Protein AF-A0A4Y8IAN2-F1 (afdb_monomer)

Secondary structure (DSSP, 8-state):
-----------------TT--S-----------SS---HHHHHHHTT-S-HHHHHHHHHHHHHTT-GGGHHHHHHHHHH-S-HHHHHHHHHHHHHH--GGGHHHHHHHHHH-SSHHHHHHHHHHHHHHHHHHHHHHHHHHHT--

pLDDT: mean 72.29, std 21.7, range [31.58, 93.5]

Mean predicted aligned error: 14.06 Å

Foldseek 3Di:
DDDDDDDDDDDPPPPDPPPPDDDPDPDDDDQPPPDPPPLVVLLVQCVDPDLVSVLSSLQVLLVVLPPVCLVSLLCQLVDPPDLSSVLSSLNSNLSNLDPVCLVSLVCCLVDPPDPVSNVSSVVSNVSSVVVVVVVVVVVVVVPD

Nearest PDB structures (foldseek):
  5d0b-assembly2_B  TM=9.414E-01  e=8.693E-03  Bacillus subtilis subsp. subtilis str. 168
  5d08-assembly2_B  TM=9.334E-01  e=4.517E-02  Bacillus subtilis subsp. subtilis str. 168
  5t8y-assembly2_B  TM=9.358E-01  e=6.819E-02  Bacillus subtilis subsp. subtilis str. 168

Sequence (144 aa):
MPMEAKNEKRNVNNTDFSRFNGRIDSGSGQPCDGRKNNTKNLIKALMSDNIGWRVSAAQILGDNQEERAVKPLIRMLNNDISYAARISAAVALAKIGDKKALRALKKVSKHDRNQTVRTVALGAYSVLEESGAQLSLLRKNSLK

Structure (mmCIF, N/CA/C/O backbone):
data_AF-A0A4Y8IAN2-F1
#
_entry.id   AF-A0A4Y8IAN2-F1
#
loop_
_atom_site.group_PDB
_atom_site.id
_atom_site.type_symbol
_atom_site.label_atom_id
_atom_site.label_alt_id
_atom_site.label_comp_id
_atom_site.label_asym_id
_atom_site.label_entity_id
_atom_site.label_seq_id
_atom_site.pdbx_PDB_ins_code
_atom_site.Cartn_x
_atom_site.Cartn_y
_atom_site.Cartn_z
_atom_site.occupancy
_atom_site.B_iso_or_equiv
_atom_site.auth_seq_id
_atom_site.auth_comp_id
_atom_site.auth_asym_id
_atom_site.auth_atom_id
_atom_site.pdbx_PDB_model_num
ATOM 1 N N . MET A 1 1 ? 3.467 -53.360 -33.179 1.00 32.66 1 MET A N 1
ATOM 2 C CA . MET A 1 1 ? 3.763 -52.611 -31.935 1.00 32.66 1 MET A CA 1
ATOM 3 C C . MET A 1 1 ? 4.260 -51.222 -32.328 1.00 32.66 1 MET A C 1
ATOM 5 O O . MET A 1 1 ? 5.062 -51.206 -33.254 1.00 32.66 1 MET A O 1
ATOM 9 N N . PRO A 1 2 ? 3.918 -50.101 -31.657 1.00 43.16 2 PRO A N 1
ATOM 10 C CA . PRO A 1 2 ? 2.799 -49.816 -30.742 1.00 43.16 2 PRO A CA 1
ATOM 11 C C . PRO A 1 2 ? 2.056 -48.459 -31.007 1.00 43.16 2 PRO A C 1
ATOM 13 O O . PRO A 1 2 ? 2.574 -47.590 -31.694 1.00 43.16 2 PRO A O 1
ATOM 16 N N . MET A 1 3 ? 0.846 -48.336 -30.427 1.00 32.88 3 MET A N 1
ATOM 17 C CA . MET A 1 3 ? 0.289 -47.231 -29.591 1.00 32.88 3 MET A CA 1
ATOM 18 C C . MET A 1 3 ? 0.304 -45.770 -30.099 1.00 32.88 3 MET A C 1
ATOM 20 O O . MET A 1 3 ? 1.353 -45.184 -30.317 1.00 32.88 3 MET A O 1
ATOM 24 N N . GLU A 1 4 ? -0.856 -45.150 -30.345 1.00 38.16 4 GLU A N 1
ATOM 25 C CA . GLU A 1 4 ? -1.729 -44.424 -29.383 1.00 38.16 4 GLU A CA 1
ATOM 26 C C . GLU A 1 4 ? -1.274 -43.002 -28.975 1.00 38.16 4 GLU A C 1
ATOM 28 O O . GLU A 1 4 ? -0.367 -42.820 -28.173 1.00 38.16 4 GLU A O 1
ATOM 33 N N . ALA A 1 5 ? -2.071 -42.033 -29.452 1.00 47.06 5 ALA A N 1
ATOM 34 C CA . ALA A 1 5 ? -2.822 -41.025 -28.687 1.00 47.06 5 ALA A CA 1
ATOM 35 C C . ALA A 1 5 ? -2.126 -39.879 -27.913 1.00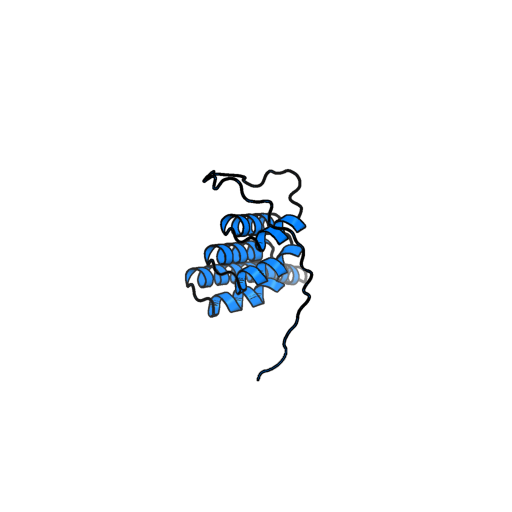 47.06 5 ALA A C 1
ATOM 37 O O . ALA A 1 5 ? -1.048 -40.010 -27.342 1.00 47.06 5 ALA A O 1
ATOM 38 N N . LYS A 1 6 ? -2.947 -38.816 -27.752 1.00 41.03 6 LYS A N 1
ATOM 39 C CA . LYS A 1 6 ? -2.863 -37.640 -26.848 1.00 41.03 6 LYS A CA 1
ATOM 40 C C . LYS A 1 6 ? -2.129 -36.442 -27.480 1.00 41.03 6 LYS A C 1
ATOM 42 O O . LYS A 1 6 ? -1.090 -36.605 -28.089 1.00 41.03 6 LYS A O 1
ATOM 47 N N . ASN A 1 7 ? -2.551 -35.186 -27.376 1.00 35.22 7 ASN A N 1
ATOM 48 C CA . ASN A 1 7 ? -3.638 -34.523 -26.666 1.00 35.22 7 ASN A CA 1
ATOM 49 C C . ASN A 1 7 ? -3.637 -33.054 -27.161 1.00 35.22 7 ASN A C 1
ATOM 51 O O . ASN A 1 7 ? -2.565 -32.499 -27.372 1.00 35.22 7 ASN A O 1
ATOM 55 N N . GLU A 1 8 ? -4.815 -32.434 -27.304 1.00 36.88 8 GLU A N 1
ATOM 56 C CA . GLU A 1 8 ? -5.201 -31.241 -26.512 1.00 36.88 8 GLU A CA 1
ATOM 57 C C . GLU A 1 8 ? -4.117 -30.145 -26.296 1.00 36.88 8 GLU A C 1
ATOM 59 O O . GLU A 1 8 ? -3.109 -30.371 -25.645 1.00 36.88 8 GLU A O 1
ATOM 64 N N . LYS A 1 9 ? -4.276 -28.871 -26.666 1.00 42.47 9 LYS A N 1
ATOM 65 C CA . LYS A 1 9 ? -5.449 -27.997 -26.575 1.00 42.47 9 LYS A CA 1
ATOM 66 C C . LYS A 1 9 ? -5.257 -26.811 -27.514 1.00 42.47 9 LYS A C 1
ATOM 68 O O . LYS A 1 9 ? -4.200 -26.186 -27.542 1.00 42.47 9 LYS A O 1
ATOM 73 N N . ARG A 1 10 ? -6.347 -26.421 -28.176 1.00 46.53 10 ARG A N 1
ATOM 74 C CA . ARG A 1 10 ? -6.565 -25.028 -28.570 1.00 46.53 10 ARG A CA 1
ATOM 75 C C . ARG A 1 10 ? -6.468 -24.166 -27.309 1.00 46.53 10 ARG A C 1
ATOM 77 O O . ARG A 1 10 ? -7.261 -24.354 -26.391 1.00 46.53 10 ARG A O 1
ATOM 84 N N . ASN A 1 11 ? -5.568 -23.193 -27.287 1.00 37.31 11 ASN A N 1
ATOM 85 C CA . ASN A 1 11 ? -5.846 -21.963 -26.561 1.00 37.31 11 ASN A CA 1
ATOM 86 C C . ASN A 1 11 ? -5.409 -20.773 -27.405 1.00 37.31 11 ASN A C 1
ATOM 88 O O . ASN A 1 11 ? -4.229 -20.488 -27.590 1.00 37.31 11 ASN A O 1
ATOM 92 N N . VAL A 1 12 ? -6.426 -20.130 -27.956 1.00 50.94 12 VAL A N 1
ATOM 93 C CA . VAL A 1 12 ? -6.356 -18.951 -28.794 1.00 50.94 12 VAL A CA 1
ATOM 94 C C . VAL A 1 12 ? -6.188 -17.758 -27.860 1.00 50.94 12 VAL A C 1
ATOM 96 O O . VAL A 1 12 ? -7.160 -17.098 -27.532 1.00 50.94 12 VAL A O 1
ATOM 99 N N . ASN A 1 13 ? -4.962 -17.484 -27.418 1.00 37.97 13 ASN A N 1
ATOM 100 C CA . ASN A 1 13 ? -4.626 -16.208 -26.783 1.00 37.97 13 ASN A CA 1
ATOM 101 C C . ASN A 1 13 ? -3.544 -15.519 -27.603 1.00 37.97 13 ASN A C 1
ATOM 103 O O . ASN A 1 13 ? -2.396 -15.350 -27.201 1.00 37.97 13 ASN A O 1
ATOM 107 N N . ASN A 1 14 ? -3.976 -15.147 -28.803 1.00 44.47 14 ASN A N 1
ATOM 108 C CA . ASN A 1 14 ? -3.298 -14.240 -29.699 1.00 44.47 14 ASN A CA 1
ATOM 109 C C . ASN A 1 14 ? -3.406 -12.818 -29.112 1.00 44.47 14 ASN A C 1
ATOM 111 O O . ASN A 1 14 ? -4.312 -12.060 -29.444 1.00 44.47 14 ASN A O 1
ATOM 115 N N . THR A 1 15 ? -2.506 -12.471 -28.194 1.00 46.88 15 THR A N 1
ATOM 116 C CA . THR A 1 15 ? -2.047 -11.085 -28.038 1.00 46.88 15 THR A CA 1
ATOM 117 C C . THR A 1 15 ? -0.555 -11.081 -28.304 1.00 46.88 15 THR A C 1
ATOM 119 O O . THR A 1 15 ? 0.273 -11.264 -27.417 1.00 46.88 15 THR A O 1
ATOM 122 N N . ASP A 1 16 ? -0.297 -10.956 -29.594 1.00 38.06 16 ASP A N 1
ATOM 123 C CA . ASP A 1 16 ? 0.943 -10.762 -30.323 1.00 38.06 16 ASP A CA 1
ATOM 124 C C . ASP A 1 16 ? 1.923 -9.804 -29.605 1.00 38.06 16 ASP A C 1
ATOM 126 O O . ASP A 1 16 ? 1.843 -8.581 -29.721 1.00 38.06 16 ASP A O 1
ATOM 130 N N . PHE A 1 17 ? 2.843 -10.374 -28.822 1.00 42.94 17 PHE A N 1
ATOM 131 C CA . PHE A 1 17 ? 3.955 -9.671 -28.161 1.00 42.94 17 PHE A CA 1
ATOM 132 C C . PHE A 1 17 ? 5.268 -9.791 -28.958 1.00 42.94 17 PHE A C 1
ATOM 134 O O . PHE A 1 17 ? 6.353 -9.533 -28.443 1.00 42.94 17 PHE A O 1
ATOM 141 N N . SER A 1 18 ? 5.188 -10.168 -30.237 1.00 37.75 18 SER A N 1
ATOM 142 C CA . SER A 1 18 ? 6.348 -10.519 -31.066 1.00 37.75 18 SER A CA 1
ATOM 143 C C . SER A 1 18 ? 6.935 -9.350 -31.870 1.00 37.75 18 SER A C 1
ATOM 145 O O . SER A 1 18 ? 7.820 -9.558 -32.694 1.00 37.75 18 SER A O 1
ATOM 147 N N . ARG A 1 19 ? 6.496 -8.105 -31.626 1.00 44.22 19 ARG A N 1
ATOM 148 C CA . ARG A 1 19 ? 7.037 -6.893 -32.282 1.00 44.22 19 ARG A CA 1
ATOM 149 C C . ARG A 1 19 ? 7.953 -6.026 -31.417 1.00 44.22 19 ARG A C 1
ATOM 151 O O . ARG A 1 19 ? 8.467 -5.029 -31.911 1.00 44.22 19 ARG A O 1
ATOM 158 N N . PHE A 1 20 ? 8.206 -6.402 -30.167 1.00 37.81 20 PHE A N 1
ATOM 159 C CA . PHE A 1 20 ? 9.080 -5.642 -29.266 1.00 37.81 20 PHE A CA 1
ATOM 160 C C . PHE A 1 20 ? 10.469 -6.286 -29.144 1.00 37.81 20 PHE A C 1
ATOM 162 O O . PHE A 1 20 ? 10.937 -6.592 -28.057 1.00 37.81 20 PHE A O 1
ATOM 169 N N . ASN A 1 21 ? 11.132 -6.505 -30.281 1.00 38.28 21 ASN A N 1
ATOM 170 C CA . ASN A 1 21 ? 12.570 -6.770 -30.319 1.00 38.28 21 ASN A CA 1
ATOM 171 C C . ASN A 1 21 ? 13.263 -5.590 -31.001 1.00 38.28 21 ASN A C 1
ATOM 173 O O . ASN A 1 21 ? 13.378 -5.530 -32.223 1.00 38.28 21 ASN A O 1
ATOM 177 N N . GLY A 1 22 ? 13.707 -4.639 -30.182 1.00 35.09 22 GLY A N 1
ATO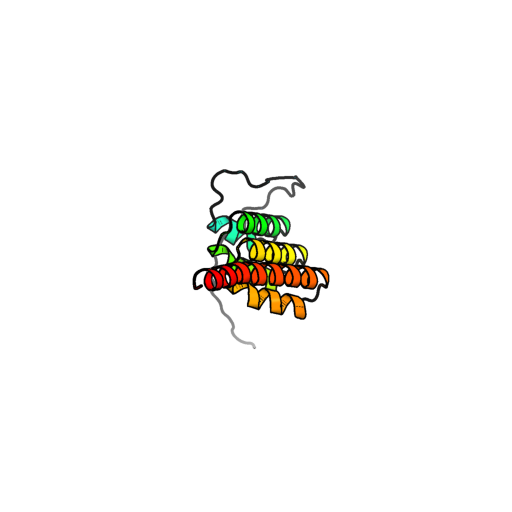M 178 C CA . GLY A 1 22 ? 14.504 -3.499 -30.608 1.00 35.09 22 GLY A CA 1
ATOM 179 C C . GLY A 1 22 ? 14.933 -2.659 -29.411 1.00 35.09 22 GLY A C 1
ATOM 180 O O . GLY A 1 22 ? 14.122 -1.920 -28.872 1.00 35.09 22 GLY A O 1
ATOM 181 N N . ARG A 1 23 ? 16.219 -2.770 -29.056 1.00 31.58 23 ARG A N 1
ATOM 182 C CA . ARG A 1 23 ? 16.979 -1.935 -28.108 1.00 31.58 23 ARG A CA 1
ATOM 183 C C . ARG A 1 23 ? 16.619 -2.033 -26.620 1.00 31.58 23 ARG A C 1
ATOM 185 O O . ARG A 1 23 ? 15.708 -1.401 -26.099 1.00 31.58 23 ARG A O 1
ATOM 192 N N . ILE A 1 24 ? 17.484 -2.759 -25.918 1.00 45.25 24 ILE A N 1
ATOM 193 C CA . ILE A 1 24 ? 17.846 -2.500 -24.523 1.00 45.25 24 ILE A CA 1
ATOM 194 C C . ILE A 1 24 ? 18.555 -1.138 -24.422 1.00 45.25 24 ILE A C 1
ATOM 196 O O . ILE A 1 24 ? 19.774 -1.075 -24.315 1.00 45.25 24 ILE A O 1
ATOM 200 N N . ASP A 1 25 ? 17.800 -0.043 -24.467 1.00 34.22 25 ASP A N 1
ATOM 201 C CA . ASP A 1 25 ? 18.338 1.264 -24.097 1.00 34.22 25 ASP A CA 1
ATOM 202 C C . ASP A 1 25 ? 18.171 1.442 -22.585 1.00 34.22 25 ASP A C 1
ATOM 204 O O . ASP A 1 25 ? 17.091 1.706 -22.054 1.00 34.22 25 ASP A O 1
ATOM 208 N N . SER A 1 26 ? 19.284 1.280 -21.876 1.00 41.56 26 SER A N 1
ATOM 209 C CA . SER A 1 26 ? 19.543 1.887 -20.575 1.00 41.56 26 SER A CA 1
ATOM 210 C C . SER A 1 26 ? 19.432 3.411 -20.712 1.00 41.56 26 SER A C 1
ATOM 212 O O . SER A 1 26 ? 20.424 4.104 -20.912 1.00 41.56 26 SER A O 1
ATOM 214 N N . GLY A 1 27 ? 18.200 3.917 -20.672 1.00 37.53 27 GLY A N 1
ATOM 215 C CA . GLY A 1 27 ? 17.856 5.317 -20.881 1.00 37.53 27 GLY A CA 1
ATOM 216 C C . GLY A 1 27 ? 16.787 5.757 -19.891 1.00 37.53 27 GLY A C 1
ATOM 217 O O . GLY A 1 27 ? 15.633 5.345 -19.946 1.00 37.53 27 GLY A O 1
ATOM 218 N N . SER A 1 28 ? 17.216 6.588 -18.955 1.00 41.09 28 SER A N 1
ATOM 219 C CA . SER A 1 28 ? 16.417 7.464 -18.108 1.00 41.09 28 SER A CA 1
ATOM 220 C C . SER A 1 28 ? 15.124 7.993 -18.743 1.00 41.09 28 SER A C 1
ATOM 222 O O . SER A 1 28 ? 15.154 8.584 -19.817 1.00 41.09 28 SER A O 1
ATOM 224 N N . GLY A 1 29 ? 14.040 7.939 -17.966 1.00 44.66 29 GLY A N 1
ATOM 225 C CA . GLY A 1 29 ? 13.073 9.031 -17.901 1.00 44.66 29 GLY A CA 1
ATOM 226 C C . GLY A 1 29 ? 12.072 9.136 -19.047 1.00 44.66 29 GLY A C 1
ATOM 227 O O . GLY A 1 29 ? 12.236 9.937 -19.956 1.00 44.66 29 GLY A O 1
ATOM 228 N N . GLN A 1 30 ? 10.916 8.504 -18.861 1.00 40.75 30 GLN A N 1
ATOM 229 C CA . GLN A 1 30 ? 9.678 9.255 -19.049 1.00 40.75 30 GLN A CA 1
ATOM 230 C C . GLN A 1 30 ? 8.989 9.399 -17.690 1.00 40.75 30 GLN A C 1
ATOM 232 O O . GLN A 1 30 ? 8.267 8.496 -17.257 1.00 40.75 30 GLN A O 1
ATOM 237 N N . PRO A 1 31 ? 9.251 10.508 -16.970 1.00 40.00 31 PRO A N 1
ATOM 238 C CA . PRO A 1 31 ? 8.373 10.943 -15.903 1.00 40.00 31 PRO A CA 1
ATOM 239 C C . PRO A 1 31 ? 7.060 11.347 -16.566 1.00 40.00 31 PRO A C 1
ATOM 241 O O . PRO A 1 31 ? 7.058 12.239 -17.403 1.00 40.00 31 PRO A O 1
ATOM 244 N N . CYS A 1 32 ? 5.989 10.621 -16.237 1.00 40.81 32 CYS A N 1
ATOM 245 C CA . CYS A 1 32 ? 4.596 11.066 -16.301 1.00 40.81 32 CYS A CA 1
ATOM 246 C C . CYS A 1 32 ? 4.362 12.300 -17.194 1.00 40.81 32 CYS A C 1
ATOM 248 O O . CYS A 1 32 ? 4.115 13.394 -16.691 1.00 40.81 32 CYS A O 1
ATOM 250 N N . ASP A 1 33 ? 4.435 12.120 -18.517 1.00 40.25 33 ASP A N 1
ATOM 251 C CA . ASP A 1 33 ? 4.071 13.175 -19.457 1.00 40.25 33 ASP A CA 1
ATOM 252 C C . ASP A 1 33 ? 2.611 13.548 -19.182 1.00 40.25 33 ASP A C 1
ATOM 254 O O . ASP A 1 33 ? 1.699 12.735 -19.351 1.00 40.25 33 ASP A O 1
ATOM 258 N N . GLY A 1 34 ? 2.413 14.774 -18.693 1.00 44.16 34 GLY A N 1
ATOM 259 C CA . GLY A 1 34 ? 1.164 15.329 -18.169 1.00 44.16 34 GLY A CA 1
ATOM 260 C C . GLY A 1 34 ? 0.082 15.573 -19.220 1.00 44.16 34 GLY A C 1
ATOM 261 O O . GLY A 1 34 ? -0.612 16.586 -19.185 1.00 44.16 34 GLY A O 1
ATOM 262 N N . ARG A 1 35 ? -0.096 14.661 -20.176 1.00 42.84 35 ARG A N 1
ATOM 263 C CA . ARG A 1 35 ? -1.153 14.729 -21.184 1.00 42.84 35 ARG A CA 1
ATOM 264 C C . ARG A 1 35 ? -2.057 13.510 -21.063 1.00 42.84 35 ARG A C 1
ATOM 266 O O . ARG A 1 35 ? -1.915 12.518 -21.764 1.00 42.84 35 ARG A O 1
ATOM 273 N N . LYS A 1 36 ? -3.050 13.657 -20.179 1.00 51.50 36 LYS A N 1
ATOM 274 C CA . LYS A 1 36 ? -4.189 12.746 -19.981 1.00 51.50 36 LYS A CA 1
ATOM 275 C C . LYS A 1 36 ? -3.763 11.359 -19.497 1.00 51.50 36 LYS A C 1
ATOM 277 O O . LYS A 1 36 ? -3.909 10.359 -20.202 1.00 51.50 36 LYS A O 1
ATOM 282 N N . ASN A 1 37 ? -3.307 11.284 -18.251 1.00 55.62 37 ASN A N 1
ATOM 283 C CA . ASN A 1 37 ? -3.084 10.021 -17.557 1.00 55.62 37 ASN A CA 1
ATOM 284 C C . ASN A 1 37 ? -4.450 9.365 -17.342 1.00 55.62 37 ASN A C 1
ATOM 286 O O . ASN A 1 37 ? -5.129 9.590 -16.347 1.00 55.62 37 ASN A O 1
ATOM 290 N N . ASN A 1 38 ? -4.894 8.589 -18.326 1.00 69.50 38 ASN A N 1
ATOM 291 C CA . ASN A 1 38 ? -6.126 7.835 -18.225 1.00 69.50 38 ASN A CA 1
ATOM 292 C C . ASN A 1 38 ? -5.963 6.880 -17.039 1.00 69.50 38 ASN A C 1
ATOM 294 O O . ASN A 1 38 ? -5.075 6.026 -17.068 1.00 69.50 38 ASN A O 1
ATOM 298 N N . THR A 1 39 ? -6.802 7.002 -16.009 1.00 74.94 39 THR A N 1
ATOM 299 C CA . THR A 1 39 ? -6.782 6.150 -14.808 1.00 74.94 39 THR A CA 1
ATOM 300 C C . THR A 1 39 ? -6.695 4.665 -15.186 1.00 74.94 39 THR A C 1
ATOM 302 O O . THR A 1 39 ? -6.007 3.877 -14.543 1.00 74.94 39 THR A O 1
ATOM 305 N N . LYS A 1 40 ? -7.312 4.283 -16.315 1.00 80.31 40 LYS A N 1
ATOM 306 C CA . LYS A 1 40 ? -7.232 2.935 -16.899 1.00 80.31 40 LYS A CA 1
ATOM 307 C C . LYS A 1 40 ? -5.806 2.510 -17.275 1.00 80.31 40 LYS A C 1
ATOM 309 O O . LYS A 1 40 ? -5.440 1.363 -17.039 1.00 80.31 40 LYS A O 1
ATOM 314 N N . ASN A 1 41 ? -5.009 3.403 -17.856 1.00 82.44 41 ASN A N 1
ATOM 315 C CA . ASN A 1 41 ? -3.627 3.122 -18.247 1.00 82.44 41 ASN A CA 1
ATOM 316 C C . ASN A 1 41 ? -2.721 3.002 -17.020 1.00 82.44 41 ASN A C 1
ATOM 318 O O . ASN A 1 41 ? -1.887 2.104 -16.974 1.00 82.44 41 ASN A O 1
ATOM 322 N N . LEU A 1 42 ? -2.935 3.833 -15.997 1.00 82.06 42 LEU A N 1
ATOM 323 C CA . LEU A 1 42 ? -2.205 3.725 -14.732 1.00 82.06 42 LEU A CA 1
ATOM 324 C C . LEU A 1 42 ? -2.527 2.413 -14.005 1.00 82.06 42 LEU A C 1
ATOM 326 O O . LEU A 1 42 ? -1.624 1.730 -13.536 1.00 82.06 42 LEU A O 1
ATOM 330 N N . ILE A 1 43 ? -3.797 1.995 -13.989 1.00 84.81 43 ILE A N 1
ATOM 331 C CA . ILE A 1 43 ? -4.188 0.689 -13.437 1.00 84.81 43 ILE A CA 1
ATOM 332 C C . ILE A 1 43 ? -3.518 -0.462 -14.201 1.00 84.81 43 ILE A C 1
ATOM 334 O O . ILE A 1 43 ? -3.106 -1.441 -13.584 1.00 84.81 43 ILE A O 1
ATOM 338 N N . LYS A 1 44 ? -3.370 -0.354 -15.528 1.00 84.19 44 LYS A N 1
ATOM 339 C CA . LYS A 1 44 ? -2.602 -1.334 -16.313 1.00 84.19 44 LYS A CA 1
ATOM 340 C C . LYS A 1 44 ? -1.116 -1.319 -15.950 1.00 84.19 44 LYS A C 1
ATOM 342 O O . LYS A 1 44 ? -0.528 -2.386 -15.812 1.00 84.19 44 LYS A O 1
ATOM 347 N N . ALA A 1 45 ? -0.528 -0.142 -15.742 1.00 84.06 45 ALA A N 1
ATOM 348 C CA . ALA A 1 45 ? 0.880 -0.001 -15.376 1.00 84.06 45 ALA A CA 1
ATOM 349 C C . ALA A 1 45 ? 1.220 -0.640 -14.015 1.00 84.06 45 ALA A C 1
ATOM 351 O O . ALA A 1 45 ? 2.335 -1.125 -13.849 1.00 84.06 45 ALA A O 1
ATOM 352 N N . LEU A 1 46 ? 0.256 -0.752 -13.089 1.00 83.50 46 LEU A N 1
ATOM 353 C CA . LEU A 1 46 ? 0.413 -1.518 -11.839 1.00 83.50 46 LEU A CA 1
ATOM 354 C C . LEU A 1 46 ? 0.668 -3.020 -12.057 1.00 83.50 46 LEU A C 1
ATOM 356 O O . LEU A 1 46 ? 1.123 -3.695 -11.141 1.00 83.50 46 LEU A O 1
ATOM 360 N N . MET A 1 47 ? 0.356 -3.555 -13.239 1.00 82.88 47 MET A N 1
ATOM 361 C CA . MET A 1 47 ? 0.574 -4.962 -13.598 1.00 82.88 47 MET A CA 1
ATOM 362 C C . MET A 1 47 ? 1.776 -5.148 -14.535 1.00 82.88 47 MET A C 1
ATOM 364 O O . MET A 1 47 ? 1.961 -6.237 -15.063 1.00 82.88 47 MET A O 1
ATOM 368 N N . SER A 1 48 ? 2.570 -4.098 -14.767 1.00 83.44 48 SER A N 1
ATOM 369 C CA . SER A 1 48 ? 3.781 -4.187 -15.586 1.00 83.44 48 SER A CA 1
ATOM 370 C C . SER A 1 48 ? 4.878 -4.974 -14.870 1.00 83.44 48 SER A C 1
ATOM 372 O O . SER A 1 48 ? 5.024 -4.873 -13.650 1.00 83.44 48 SER A O 1
ATOM 374 N N . ASP A 1 49 ? 5.718 -5.677 -15.625 1.00 80.44 49 ASP A N 1
ATOM 375 C CA . ASP A 1 49 ? 6.898 -6.363 -15.090 1.00 80.44 49 ASP A CA 1
ATOM 376 C C . ASP A 1 49 ? 7.943 -5.374 -14.548 1.00 80.44 49 ASP A C 1
ATOM 378 O O . ASP A 1 49 ? 8.670 -5.674 -13.595 1.00 80.44 49 ASP A O 1
ATOM 382 N N . ASN A 1 50 ? 7.961 -4.146 -15.077 1.00 84.75 50 ASN A N 1
ATOM 383 C CA . ASN A 1 50 ? 8.879 -3.102 -14.640 1.00 84.75 50 ASN A CA 1
ATOM 384 C C . ASN A 1 50 ? 8.451 -2.497 -13.289 1.00 84.75 50 ASN A C 1
ATOM 386 O O . ASN A 1 50 ? 7.424 -1.823 -13.180 1.00 84.75 50 ASN A O 1
ATOM 390 N N . ILE A 1 51 ? 9.290 -2.687 -12.266 1.00 83.94 51 ILE A N 1
ATOM 391 C CA . ILE A 1 51 ? 9.067 -2.189 -10.898 1.00 83.94 51 ILE A CA 1
ATOM 392 C C . ILE A 1 51 ? 8.908 -0.664 -10.873 1.00 83.94 51 ILE A C 1
ATOM 394 O O . ILE A 1 51 ? 8.036 -0.159 -10.167 1.00 83.94 51 ILE A O 1
ATOM 398 N N . GLY A 1 52 ? 9.715 0.067 -11.647 1.00 82.56 52 GLY A N 1
ATOM 399 C CA . GLY A 1 52 ? 9.662 1.528 -11.699 1.00 82.56 52 GLY A CA 1
ATOM 400 C C . GLY A 1 52 ? 8.299 2.022 -12.172 1.00 82.56 52 GLY A C 1
ATOM 401 O O . GLY A 1 52 ? 7.715 2.910 -11.560 1.00 82.56 52 GLY A O 1
ATOM 402 N N . TRP A 1 53 ? 7.730 1.374 -13.191 1.00 86.00 53 TRP A N 1
ATOM 403 C CA . TRP A 1 53 ? 6.401 1.725 -13.696 1.00 86.00 53 TRP A CA 1
ATOM 404 C C . TRP A 1 53 ? 5.297 1.422 -12.687 1.00 86.00 53 TRP A C 1
ATOM 406 O O . TRP A 1 53 ? 4.386 2.233 -12.538 1.00 86.00 53 TRP A O 1
ATOM 416 N N . ARG A 1 54 ? 5.390 0.305 -11.952 1.00 86.62 54 ARG A N 1
ATOM 417 C CA . ARG A 1 54 ? 4.427 -0.015 -10.886 1.00 86.62 54 ARG A CA 1
ATOM 418 C C . ARG A 1 54 ? 4.464 1.017 -9.761 1.00 86.62 54 ARG A C 1
ATOM 420 O O . ARG A 1 54 ? 3.416 1.487 -9.326 1.00 86.62 54 ARG A O 1
ATOM 427 N N . VAL A 1 55 ? 5.666 1.400 -9.327 1.00 87.56 55 VAL A N 1
ATOM 428 C CA . VAL A 1 55 ? 5.884 2.411 -8.282 1.00 87.56 55 VAL A CA 1
ATOM 429 C C . VAL A 1 55 ? 5.347 3.772 -8.717 1.00 87.56 55 VAL A C 1
ATOM 431 O O . VAL A 1 55 ? 4.525 4.351 -8.008 1.00 87.56 55 VAL A O 1
ATOM 434 N N . SER A 1 56 ? 5.742 4.256 -9.899 1.00 87.06 56 SER A N 1
ATOM 435 C CA . SER A 1 56 ? 5.267 5.538 -10.426 1.00 87.06 56 SER A CA 1
ATOM 436 C C . SER A 1 56 ? 3.754 5.541 -10.619 1.00 87.06 56 SER A C 1
ATOM 438 O O . SER A 1 56 ? 3.090 6.498 -10.232 1.00 87.06 56 SER A O 1
ATOM 440 N N . ALA A 1 57 ? 3.181 4.459 -11.154 1.00 87.50 57 ALA A N 1
ATOM 441 C CA . ALA A 1 57 ? 1.738 4.345 -11.322 1.00 87.50 57 ALA A CA 1
ATOM 442 C C . ALA A 1 57 ? 1.003 4.397 -9.979 1.00 87.50 57 ALA A C 1
ATOM 444 O O . ALA A 1 57 ? 0.023 5.126 -9.853 1.00 87.50 57 ALA A O 1
ATOM 445 N N . ALA A 1 58 ? 1.486 3.672 -8.967 1.00 89.94 58 ALA A N 1
ATOM 446 C CA . ALA A 1 58 ? 0.892 3.698 -7.637 1.00 89.94 58 ALA A CA 1
ATOM 447 C C . ALA A 1 58 ? 0.952 5.092 -7.012 1.00 89.94 58 ALA A C 1
ATOM 449 O O . ALA A 1 58 ? -0.041 5.552 -6.455 1.00 89.94 58 ALA A O 1
ATOM 450 N N . GLN A 1 59 ? 2.086 5.777 -7.156 1.00 88.31 59 GLN A N 1
ATOM 451 C CA . GLN A 1 59 ? 2.263 7.124 -6.636 1.00 88.31 59 GLN A CA 1
ATOM 452 C C . GLN A 1 59 ? 1.307 8.119 -7.296 1.00 88.31 59 GLN A C 1
ATOM 454 O O . GLN A 1 59 ? 0.557 8.780 -6.587 1.00 88.31 59 GLN A O 1
ATOM 459 N N . ILE A 1 60 ? 1.241 8.136 -8.631 1.00 88.75 60 ILE A N 1
ATOM 460 C CA . ILE A 1 60 ? 0.335 9.021 -9.378 1.00 88.75 60 ILE A CA 1
ATOM 461 C C . ILE A 1 60 ? -1.131 8.738 -9.020 1.00 88.75 60 ILE A C 1
ATOM 463 O O . ILE A 1 60 ? -1.912 9.664 -8.837 1.00 88.75 60 ILE A O 1
ATOM 467 N N . LEU A 1 61 ? -1.523 7.465 -8.895 1.00 88.88 61 LEU A N 1
ATOM 468 C CA . LEU A 1 61 ? -2.890 7.094 -8.508 1.00 88.88 61 LEU A CA 1
ATOM 469 C C . LEU A 1 61 ? -3.234 7.537 -7.081 1.00 88.88 61 LEU A C 1
ATOM 471 O O . LEU A 1 61 ? -4.368 7.937 -6.827 1.00 88.88 61 LEU A O 1
ATOM 475 N N . GLY A 1 62 ? -2.265 7.470 -6.165 1.00 87.44 62 GLY A N 1
ATOM 476 C CA . GLY A 1 62 ? -2.410 7.976 -4.803 1.00 87.44 62 GLY A CA 1
ATOM 477 C C . GLY A 1 62 ? -2.509 9.499 -4.748 1.00 87.44 62 GLY A C 1
ATOM 478 O O . GLY A 1 62 ? -3.377 10.024 -4.059 1.00 87.44 62 GLY A O 1
ATOM 479 N N . ASP A 1 63 ? -1.658 10.198 -5.500 1.00 86.69 63 ASP A N 1
ATOM 480 C CA . ASP A 1 63 ? -1.640 11.664 -5.582 1.00 86.69 63 ASP A CA 1
ATOM 481 C C . ASP A 1 63 ? -2.924 12.211 -6.218 1.00 86.69 63 ASP A C 1
ATOM 483 O O . ASP A 1 63 ? -3.460 13.217 -5.764 1.00 86.69 63 ASP A O 1
ATOM 487 N N . ASN A 1 64 ? -3.473 11.493 -7.200 1.00 85.88 64 ASN A N 1
ATOM 488 C CA . ASN A 1 64 ? -4.762 11.811 -7.814 1.00 85.88 64 ASN A CA 1
ATOM 489 C C . ASN A 1 64 ? -5.972 11.341 -6.983 1.00 85.88 64 ASN A C 1
ATOM 491 O O . ASN A 1 64 ? -7.104 11.530 -7.421 1.00 85.88 64 ASN A O 1
ATOM 495 N N . GLN A 1 65 ? -5.752 10.695 -5.829 1.00 85.62 65 GLN A N 1
ATOM 496 C CA . GLN A 1 65 ? -6.799 10.148 -4.953 1.00 85.62 65 GLN A CA 1
ATOM 497 C C . GLN A 1 65 ? -7.821 9.268 -5.697 1.00 85.62 65 GLN A C 1
ATOM 499 O O . GLN A 1 65 ? -9.026 9.299 -5.454 1.00 85.62 65 GLN A O 1
ATOM 504 N N . GLU A 1 66 ? -7.335 8.449 -6.629 1.00 86.94 66 GLU A N 1
ATOM 505 C CA . GLU A 1 66 ? -8.186 7.657 -7.513 1.00 86.94 66 GLU A CA 1
ATOM 506 C C . GLU A 1 66 ? -8.815 6.464 -6.781 1.00 86.94 66 GLU A C 1
ATOM 508 O O . GLU A 1 66 ? -8.226 5.384 -6.677 1.00 86.94 66 GLU A O 1
ATOM 513 N N . GLU A 1 67 ? -10.066 6.600 -6.334 1.00 86.62 67 GLU A N 1
ATOM 514 C CA . GLU A 1 67 ? -10.802 5.525 -5.645 1.00 86.62 67 GLU A CA 1
ATOM 515 C C . GLU A 1 67 ? -10.893 4.229 -6.472 1.00 86.62 67 GLU A C 1
ATOM 517 O O . GLU A 1 67 ? -10.881 3.111 -5.945 1.00 86.62 67 GLU A O 1
ATOM 522 N N . ARG A 1 68 ? -10.935 4.353 -7.806 1.00 87.19 68 ARG A N 1
ATOM 523 C CA . ARG A 1 68 ? -10.958 3.205 -8.728 1.00 87.19 68 ARG A CA 1
ATOM 524 C C . ARG A 1 68 ? -9.684 2.361 -8.639 1.00 87.19 68 ARG A C 1
ATOM 526 O O . ARG A 1 68 ? -9.727 1.166 -8.941 1.00 87.19 68 ARG A O 1
ATOM 533 N N . ALA A 1 69 ? -8.573 2.951 -8.201 1.00 88.62 69 ALA A N 1
ATOM 534 C CA . ALA A 1 69 ? -7.298 2.272 -8.026 1.00 88.62 69 ALA A CA 1
ATOM 535 C C . ALA A 1 69 ? -7.175 1.517 -6.697 1.00 88.62 69 ALA A C 1
ATOM 537 O O . ALA A 1 69 ? -6.271 0.695 -6.568 1.00 88.62 69 ALA A O 1
ATOM 538 N N . VAL A 1 70 ? -8.095 1.692 -5.741 1.00 91.31 70 VAL A N 1
ATOM 539 C CA . VAL A 1 70 ? -8.014 1.050 -4.415 1.00 91.31 70 VAL A CA 1
ATOM 540 C C . VAL A 1 70 ? -7.914 -0.472 -4.522 1.00 91.31 70 VAL A C 1
ATOM 542 O O . VAL A 1 70 ? -7.038 -1.087 -3.918 1.00 91.31 70 VAL A O 1
ATOM 545 N N . LYS A 1 71 ? -8.769 -1.108 -5.334 1.00 91.12 71 LYS A N 1
ATOM 546 C CA . LYS A 1 71 ? -8.731 -2.569 -5.536 1.00 91.12 71 LYS A CA 1
ATOM 547 C C . LYS A 1 71 ? -7.406 -3.032 -6.181 1.00 91.12 71 LYS A C 1
ATOM 549 O O . LYS A 1 71 ? -6.782 -3.937 -5.622 1.00 91.12 71 LYS A O 1
ATOM 554 N N . PRO A 1 72 ? -6.950 -2.443 -7.307 1.00 91.50 72 PRO A N 1
ATOM 555 C CA . PRO A 1 72 ? -5.625 -2.717 -7.870 1.00 91.50 72 PRO A CA 1
ATOM 556 C C . PRO A 1 72 ? -4.465 -2.527 -6.884 1.00 91.50 72 PRO A C 1
ATOM 558 O O . PRO A 1 72 ? -3.610 -3.403 -6.775 1.00 91.50 72 PRO A O 1
ATOM 561 N N . LEU A 1 73 ? -4.458 -1.433 -6.122 1.00 92.56 73 LEU A N 1
ATOM 562 C CA . LEU A 1 73 ? -3.408 -1.124 -5.150 1.00 92.56 73 LEU A CA 1
ATOM 563 C C . LEU A 1 73 ? -3.398 -2.116 -3.984 1.00 92.56 73 LEU A C 1
ATOM 565 O O . LEU A 1 73 ? -2.331 -2.564 -3.578 1.00 92.56 73 LEU A O 1
ATOM 569 N N . ILE A 1 74 ? -4.567 -2.548 -3.496 1.00 93.50 74 ILE A N 1
ATOM 570 C CA . ILE A 1 74 ? -4.668 -3.629 -2.501 1.00 93.50 74 ILE A CA 1
ATOM 571 C C . ILE A 1 74 ? -4.089 -4.935 -3.056 1.00 93.50 74 ILE A C 1
ATOM 573 O O . ILE A 1 74 ? -3.439 -5.685 -2.325 1.00 93.50 74 ILE A O 1
ATOM 577 N N . ARG A 1 75 ? -4.314 -5.239 -4.340 1.00 92.00 75 ARG A N 1
ATOM 578 C CA . ARG A 1 75 ? -3.739 -6.434 -4.970 1.00 92.00 75 ARG A CA 1
ATOM 579 C C . ARG A 1 75 ? -2.216 -6.344 -5.031 1.00 92.00 75 ARG A C 1
ATOM 581 O O . ARG A 1 75 ? -1.556 -7.308 -4.655 1.00 92.00 75 ARG A O 1
ATOM 588 N N . MET A 1 76 ? -1.684 -5.191 -5.439 1.00 91.62 76 MET A N 1
ATOM 589 C CA . MET A 1 76 ? -0.243 -4.931 -5.467 1.00 91.62 76 MET A CA 1
ATOM 590 C C . MET A 1 76 ? 0.362 -5.053 -4.062 1.00 91.62 7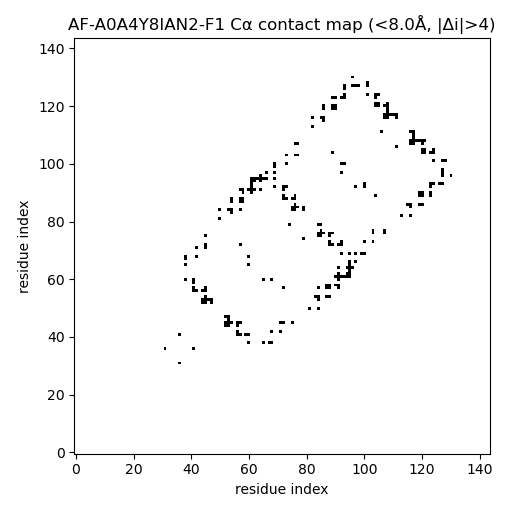6 MET A C 1
ATOM 592 O O . MET A 1 76 ? 1.332 -5.775 -3.865 1.00 91.62 76 MET A O 1
ATOM 596 N N . LEU A 1 77 ? -0.280 -4.462 -3.053 1.00 92.06 77 LEU A N 1
ATOM 597 C CA . LEU A 1 77 ? 0.155 -4.550 -1.661 1.00 92.06 77 LEU A CA 1
ATOM 598 C C . LEU A 1 77 ? 0.265 -5.997 -1.149 1.00 92.06 77 LEU A C 1
ATOM 600 O O . LEU A 1 77 ? 1.148 -6.285 -0.354 1.00 92.06 77 LEU A O 1
ATOM 604 N N . ASN A 1 78 ? -0.619 -6.906 -1.568 1.00 88.75 78 ASN A N 1
ATOM 605 C CA . ASN A 1 78 ? -0.613 -8.285 -1.066 1.00 88.75 78 ASN A CA 1
ATOM 606 C C . ASN A 1 78 ? 0.275 -9.237 -1.877 1.00 88.75 78 ASN A C 1
ATOM 608 O O . ASN A 1 78 ? 0.811 -10.187 -1.309 1.00 88.75 78 ASN A O 1
ATOM 612 N N . ASN A 1 79 ? 0.383 -9.024 -3.191 1.00 87.69 79 ASN A N 1
ATOM 613 C CA . ASN A 1 79 ? 0.914 -10.032 -4.111 1.00 87.69 79 ASN A CA 1
ATOM 614 C C . ASN A 1 79 ? 2.185 -9.595 -4.852 1.00 87.69 79 ASN A C 1
ATOM 616 O O . ASN A 1 79 ? 2.770 -10.421 -5.549 1.00 87.69 79 ASN A O 1
ATOM 620 N N . ASP A 1 80 ? 2.613 -8.331 -4.754 1.00 89.19 80 ASP A N 1
ATOM 621 C CA . ASP A 1 80 ? 3.814 -7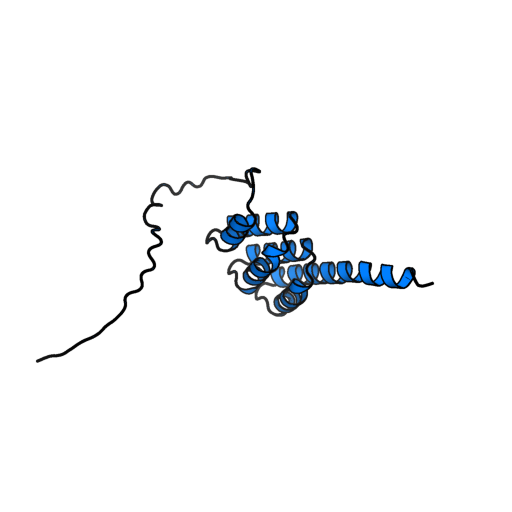.881 -5.463 1.00 89.19 80 ASP A CA 1
ATOM 622 C C . ASP A 1 80 ? 5.078 -8.485 -4.848 1.00 89.19 80 ASP A C 1
ATOM 624 O O . ASP A 1 80 ? 5.241 -8.547 -3.626 1.00 89.19 80 ASP A O 1
ATOM 628 N N . ILE A 1 81 ? 5.993 -8.905 -5.715 1.00 87.44 81 ILE A N 1
ATOM 629 C CA . ILE A 1 81 ? 7.282 -9.491 -5.350 1.00 87.44 81 ILE A CA 1
ATOM 630 C C . ILE A 1 81 ? 8.183 -8.417 -4.721 1.00 87.44 81 ILE A C 1
ATOM 632 O O . ILE A 1 81 ? 8.858 -8.668 -3.718 1.00 87.44 81 ILE A O 1
ATOM 636 N N . SER A 1 82 ? 8.153 -7.199 -5.267 1.00 88.31 82 SER A N 1
ATOM 637 C CA . SER A 1 82 ? 8.996 -6.087 -4.840 1.00 88.31 82 SER A CA 1
ATOM 638 C C . SER A 1 82 ? 8.433 -5.403 -3.600 1.00 88.31 82 SER A C 1
ATOM 640 O O . SER A 1 82 ? 7.326 -4.863 -3.605 1.00 88.31 82 SER A O 1
ATOM 642 N N . TYR A 1 83 ? 9.235 -5.351 -2.535 1.00 89.00 83 TYR A N 1
ATOM 643 C CA . TYR A 1 83 ? 8.872 -4.621 -1.320 1.00 89.00 83 TYR A CA 1
ATOM 644 C C . TYR A 1 83 ? 8.703 -3.115 -1.580 1.00 89.00 83 TYR A C 1
ATOM 646 O O . TYR A 1 83 ? 7.850 -2.492 -0.955 1.00 89.00 83 TYR A O 1
ATOM 654 N N . ALA A 1 84 ? 9.457 -2.539 -2.527 1.00 88.56 84 ALA A N 1
ATOM 655 C CA . ALA A 1 84 ? 9.340 -1.129 -2.898 1.00 88.56 84 ALA A CA 1
ATOM 656 C C . ALA A 1 84 ? 7.965 -0.828 -3.512 1.00 88.56 84 ALA A C 1
ATOM 658 O O . ALA A 1 84 ? 7.306 0.127 -3.111 1.00 88.56 84 ALA A O 1
ATOM 659 N N . ALA A 1 85 ? 7.482 -1.699 -4.404 1.00 89.81 85 ALA A N 1
ATOM 660 C CA . ALA A 1 85 ? 6.140 -1.576 -4.964 1.00 89.81 85 ALA A CA 1
ATOM 661 C C . ALA A 1 85 ? 5.062 -1.717 -3.874 1.00 89.81 85 ALA A C 1
ATOM 663 O O . ALA A 1 85 ? 4.140 -0.904 -3.819 1.00 89.81 85 ALA A O 1
ATOM 664 N N . ARG A 1 86 ? 5.203 -2.673 -2.940 1.00 92.06 86 ARG A N 1
ATOM 665 C CA . ARG A 1 86 ? 4.272 -2.817 -1.801 1.00 92.06 86 ARG A CA 1
ATOM 666 C C . ARG A 1 86 ? 4.226 -1.565 -0.917 1.00 92.06 86 ARG A C 1
ATOM 668 O O . ARG A 1 86 ? 3.138 -1.132 -0.543 1.00 92.06 86 ARG A O 1
ATOM 675 N N . ILE A 1 87 ? 5.377 -0.952 -0.634 1.00 91.69 87 ILE A N 1
ATOM 676 C CA . ILE A 1 87 ? 5.472 0.322 0.102 1.00 91.69 87 ILE A CA 1
ATOM 677 C C . ILE A 1 87 ? 4.710 1.424 -0.638 1.00 91.69 87 ILE A C 1
ATOM 679 O O . ILE A 1 87 ? 3.866 2.089 -0.037 1.00 91.69 87 ILE A O 1
ATOM 683 N N . SER A 1 88 ? 4.938 1.582 -1.944 1.00 91.75 88 SER A N 1
ATOM 684 C CA . SER A 1 88 ? 4.234 2.584 -2.750 1.00 91.75 88 SER A CA 1
ATOM 685 C C . SER A 1 88 ? 2.723 2.356 -2.776 1.00 91.75 88 SER A C 1
ATOM 687 O O . SER A 1 88 ? 1.972 3.321 -2.662 1.00 91.75 88 SER A O 1
ATOM 689 N N . ALA A 1 89 ? 2.256 1.102 -2.844 1.00 93.00 89 ALA A N 1
ATOM 690 C CA . ALA A 1 89 ? 0.832 0.794 -2.693 1.00 93.00 89 ALA A CA 1
ATOM 691 C C . ALA A 1 89 ? 0.289 1.221 -1.326 1.00 93.00 89 ALA A C 1
ATOM 693 O O . ALA A 1 89 ? -0.783 1.816 -1.269 1.00 93.00 89 ALA A O 1
ATOM 694 N N . ALA A 1 90 ? 0.999 0.925 -0.234 1.00 93.19 90 ALA A N 1
ATOM 695 C CA . ALA A 1 90 ? 0.552 1.290 1.108 1.00 93.19 90 ALA A CA 1
ATOM 696 C C . ALA A 1 90 ? 0.412 2.812 1.265 1.00 93.19 90 ALA A C 1
ATOM 698 O O . ALA A 1 90 ? -0.610 3.287 1.759 1.00 93.19 90 ALA A O 1
ATOM 699 N N . VAL A 1 91 ? 1.399 3.573 0.781 1.00 91.00 91 VAL A N 1
ATOM 700 C CA . VAL A 1 91 ? 1.373 5.044 0.797 1.00 91.00 91 VAL A CA 1
ATOM 701 C C . VAL A 1 91 ? 0.249 5.586 -0.085 1.00 91.00 91 VAL A C 1
ATOM 703 O O . VAL A 1 91 ? -0.493 6.466 0.345 1.00 91.00 91 VAL A O 1
ATOM 706 N N . ALA A 1 92 ? 0.078 5.050 -1.294 1.00 91.25 92 ALA A N 1
ATOM 707 C CA . ALA A 1 92 ? -0.996 5.466 -2.192 1.00 91.25 92 ALA A CA 1
ATOM 708 C C . ALA A 1 92 ? -2.381 5.213 -1.580 1.00 91.25 92 ALA A C 1
ATOM 710 O O . ALA A 1 92 ? -3.247 6.080 -1.631 1.00 91.25 92 ALA A O 1
ATOM 711 N N . LEU A 1 93 ? -2.580 4.059 -0.938 1.00 91.50 93 LEU A N 1
ATOM 712 C CA . LEU A 1 93 ? -3.822 3.738 -0.234 1.00 91.50 93 LEU A CA 1
ATOM 713 C C . LEU A 1 93 ? -4.085 4.679 0.948 1.00 91.50 93 LEU A C 1
ATOM 715 O O . LEU A 1 93 ? -5.234 5.062 1.155 1.00 91.50 93 LEU A O 1
ATOM 719 N N . ALA A 1 94 ? -3.044 5.078 1.688 1.00 89.25 94 ALA A N 1
ATOM 720 C CA . ALA A 1 94 ? -3.168 6.075 2.751 1.00 89.25 94 ALA A CA 1
ATOM 721 C C . ALA A 1 94 ? -3.603 7.442 2.206 1.00 89.25 94 ALA A C 1
ATOM 723 O O . ALA A 1 94 ? -4.499 8.063 2.768 1.00 89.25 94 ALA A O 1
ATOM 724 N N . LYS A 1 95 ? -3.018 7.876 1.080 1.00 87.88 95 LYS A N 1
ATOM 725 C CA . LYS A 1 95 ? -3.371 9.137 0.408 1.00 87.88 95 LYS A CA 1
ATOM 726 C C . LYS A 1 95 ? -4.800 9.151 -0.132 1.00 87.88 95 LYS A C 1
ATOM 728 O O . LYS A 1 95 ? -5.452 10.185 -0.062 1.00 87.88 95 LYS A O 1
ATOM 733 N N . ILE A 1 96 ? -5.284 8.020 -0.651 1.00 89.19 96 ILE A N 1
ATOM 734 C CA . ILE A 1 96 ? -6.658 7.906 -1.167 1.00 89.19 96 ILE A CA 1
ATOM 735 C C . ILE A 1 96 ? -7.691 8.010 -0.036 1.00 89.19 96 ILE A C 1
ATOM 737 O O . ILE A 1 96 ? -8.798 8.484 -0.265 1.00 89.19 96 ILE A O 1
ATOM 741 N N . GLY A 1 97 ? -7.377 7.556 1.181 1.00 85.12 97 GLY A N 1
ATOM 742 C CA . GLY A 1 97 ? -8.319 7.677 2.297 1.00 85.12 97 GLY A CA 1
ATOM 743 C C . GLY A 1 97 ? -9.415 6.600 2.349 1.00 85.12 97 GLY A C 1
ATOM 744 O O . GLY A 1 97 ? -10.256 6.629 3.248 1.00 85.12 97 GLY A O 1
ATOM 745 N N . ASP A 1 98 ? -9.446 5.634 1.418 1.00 87.00 98 ASP A N 1
ATOM 746 C CA . ASP A 1 98 ? -10.534 4.645 1.364 1.00 87.00 98 ASP A CA 1
ATOM 747 C C . ASP A 1 98 ? -10.402 3.602 2.490 1.00 87.00 98 ASP A C 1
ATOM 749 O O . ASP A 1 98 ? -9.458 2.806 2.551 1.00 87.00 98 ASP A O 1
ATOM 753 N N . LYS A 1 99 ? -11.429 3.529 3.344 1.00 85.19 99 LYS A N 1
ATOM 754 C CA . LYS A 1 99 ? -11.554 2.556 4.441 1.00 85.19 99 LYS A CA 1
ATOM 755 C C . LYS A 1 99 ? -11.468 1.099 3.977 1.00 85.19 99 LYS A C 1
ATOM 757 O O . LYS A 1 99 ? -11.108 0.232 4.774 1.00 85.19 99 LYS A O 1
ATOM 762 N N . LYS A 1 100 ? -11.736 0.798 2.699 1.00 87.19 100 LYS A N 1
ATOM 763 C CA . LYS A 1 100 ? -11.531 -0.548 2.128 1.00 87.19 100 LYS A CA 1
ATOM 764 C C . LYS A 1 100 ? -10.075 -1.020 2.248 1.00 87.19 100 LYS A C 1
ATOM 766 O O . LYS A 1 100 ? -9.836 -2.227 2.321 1.00 87.19 100 LYS A O 1
ATOM 771 N N . ALA A 1 101 ? -9.113 -0.096 2.307 1.00 88.31 101 ALA A N 1
ATOM 772 C CA . ALA A 1 101 ? -7.695 -0.401 2.453 1.00 88.31 101 ALA A CA 1
ATOM 773 C C . ALA A 1 101 ? -7.297 -0.832 3.875 1.00 88.31 101 ALA A C 1
ATOM 775 O O . ALA A 1 101 ? -6.334 -1.586 4.023 1.00 88.31 101 ALA A O 1
ATOM 776 N N . LEU A 1 102 ? -8.048 -0.433 4.912 1.00 88.88 102 LEU A N 1
ATOM 777 C CA . LEU A 1 102 ? -7.708 -0.684 6.322 1.00 88.88 102 LEU A CA 1
ATOM 778 C C . LEU A 1 102 ? -7.486 -2.170 6.614 1.00 88.88 102 LEU A C 1
ATOM 780 O O . LEU A 1 102 ? -6.491 -2.552 7.231 1.00 88.88 102 LEU A O 1
ATOM 784 N N . ARG A 1 103 ? -8.384 -3.035 6.122 1.00 89.56 103 ARG A N 1
ATOM 785 C CA . ARG A 1 103 ? -8.270 -4.487 6.332 1.00 89.56 103 ARG A CA 1
ATOM 786 C C . ARG A 1 103 ? -7.005 -5.055 5.687 1.00 89.56 103 ARG A C 1
ATOM 788 O O . ARG A 1 103 ? -6.375 -5.942 6.259 1.00 89.56 103 ARG A O 1
ATOM 795 N N . ALA A 1 104 ? -6.645 -4.560 4.504 1.00 90.69 104 ALA A N 1
ATOM 796 C CA . ALA A 1 104 ? -5.452 -5.000 3.790 1.00 90.69 104 ALA A CA 1
ATOM 797 C C . ALA A 1 104 ? -4.175 -4.517 4.491 1.00 90.69 104 ALA A C 1
ATOM 799 O O . ALA A 1 104 ? -3.294 -5.328 4.766 1.00 90.69 104 ALA A O 1
ATOM 800 N N . LEU A 1 105 ? -4.117 -3.237 4.864 1.00 91.31 105 LEU A N 1
ATOM 801 C CA . LEU A 1 105 ? -2.984 -2.638 5.573 1.00 91.31 105 LEU A CA 1
ATOM 802 C C . LEU A 1 105 ? -2.732 -3.315 6.925 1.00 91.31 105 LEU A C 1
ATOM 804 O O . LEU A 1 105 ? -1.597 -3.678 7.217 1.00 91.31 105 LEU A O 1
ATOM 808 N N . LYS A 1 106 ? -3.786 -3.604 7.700 1.00 92.19 106 LYS A N 1
ATOM 809 C CA . LYS A 1 106 ? -3.685 -4.332 8.978 1.00 92.19 106 LYS A CA 1
ATOM 810 C C . LYS A 1 106 ? -3.174 -5.764 8.824 1.00 92.19 106 LYS A C 1
ATOM 812 O O . LYS A 1 106 ? -2.497 -6.283 9.706 1.00 92.19 106 LYS A O 1
ATOM 817 N N . LYS A 1 107 ? -3.533 -6.438 7.728 1.00 92.12 107 LYS A N 1
ATOM 818 C CA . LYS A 1 107 ? -3.033 -7.787 7.437 1.00 92.12 107 LYS A CA 1
ATOM 819 C C . LYS A 1 107 ? -1.544 -7.737 7.096 1.00 92.12 107 LYS A C 1
ATOM 821 O O . LYS A 1 107 ? -0.765 -8.517 7.634 1.00 92.12 107 LYS A O 1
ATOM 826 N N . VAL A 1 108 ? -1.159 -6.814 6.220 1.00 92.19 108 VAL A N 1
ATOM 827 C CA . VAL A 1 108 ? 0.218 -6.661 5.731 1.00 92.19 108 VAL A CA 1
ATOM 828 C C . VAL A 1 108 ? 1.143 -6.203 6.856 1.00 92.19 108 VAL A C 1
ATOM 830 O O . VAL A 1 108 ? 2.222 -6.763 7.011 1.00 92.19 108 VAL A O 1
ATOM 833 N N . SER A 1 109 ? 0.696 -5.297 7.729 1.00 91.25 109 SER A N 1
ATOM 834 C CA . SER A 1 109 ? 1.485 -4.861 8.887 1.00 91.25 109 SER A CA 1
ATOM 835 C C . SER A 1 109 ? 1.858 -5.995 9.847 1.00 91.25 109 SER A C 1
ATOM 837 O O . SER A 1 109 ? 2.888 -5.921 10.508 1.00 91.25 109 SER A O 1
ATOM 839 N N . LYS A 1 110 ? 1.064 -7.072 9.894 1.00 90.56 110 LYS A N 1
ATOM 840 C CA . LYS A 1 110 ? 1.316 -8.240 10.752 1.00 90.56 110 LYS A CA 1
ATOM 841 C C . LYS A 1 110 ? 2.035 -9.383 10.047 1.00 90.56 110 LYS A C 1
ATOM 843 O O . LYS A 1 110 ? 2.800 -10.099 10.683 1.00 90.56 110 LYS A O 1
ATOM 848 N N . HIS A 1 111 ? 1.758 -9.583 8.760 1.00 91.44 111 HIS A N 1
ATOM 849 C CA . HIS A 1 111 ? 2.122 -10.813 8.054 1.00 91.44 111 HIS A CA 1
ATOM 850 C C . HIS A 1 111 ? 3.045 -10.604 6.847 1.00 91.44 111 HIS A C 1
ATOM 852 O O . HIS A 1 111 ? 3.426 -11.594 6.220 1.00 91.44 111 HIS A O 1
ATOM 858 N N . ASP A 1 112 ? 3.417 -9.367 6.491 1.00 91.75 112 ASP A N 1
ATOM 859 C CA . ASP A 1 112 ? 4.406 -9.165 5.425 1.00 91.75 112 ASP A CA 1
ATOM 860 C C . ASP A 1 112 ? 5.763 -9.726 5.847 1.00 91.75 112 ASP A C 1
ATOM 862 O O . ASP A 1 112 ? 6.155 -9.660 7.013 1.00 91.75 112 ASP A O 1
ATOM 866 N N . ARG A 1 113 ? 6.496 -10.269 4.877 1.00 89.75 113 ARG A N 1
ATOM 867 C CA . ARG A 1 113 ? 7.829 -10.843 5.082 1.00 89.75 113 ARG A CA 1
ATOM 868 C C . ARG A 1 113 ? 8.872 -9.764 5.379 1.00 89.75 113 ARG A C 1
ATOM 870 O O . ARG A 1 113 ? 9.840 -10.030 6.082 1.00 89.75 113 ARG A O 1
ATOM 877 N N . ASN A 1 114 ? 8.679 -8.555 4.857 1.00 91.12 114 ASN A N 1
ATOM 878 C CA . ASN A 1 114 ? 9.614 -7.447 4.976 1.00 91.12 114 ASN A CA 1
ATOM 879 C C . ASN A 1 114 ? 9.202 -6.497 6.115 1.00 91.12 114 ASN A C 1
ATOM 881 O O . ASN A 1 114 ? 8.094 -5.960 6.123 1.00 91.12 114 ASN A O 1
ATOM 885 N N . GLN A 1 115 ? 10.118 -6.257 7.058 1.00 91.75 115 GLN A N 1
ATOM 886 C CA . GLN A 1 115 ? 9.888 -5.381 8.214 1.00 91.75 115 GLN A CA 1
ATOM 887 C C . GLN A 1 115 ? 9.530 -3.943 7.809 1.00 91.75 115 GLN A C 1
ATOM 889 O O . GLN A 1 115 ? 8.642 -3.354 8.415 1.00 91.75 115 GLN A O 1
ATOM 894 N N . THR A 1 116 ? 10.159 -3.391 6.771 1.00 89.62 116 THR A N 1
ATOM 895 C CA . THR A 1 116 ? 9.876 -2.033 6.280 1.00 89.62 116 THR A CA 1
ATOM 896 C C . THR A 1 116 ? 8.469 -1.928 5.703 1.00 89.62 116 THR A C 1
ATOM 898 O O . THR A 1 116 ? 7.770 -0.945 5.927 1.00 89.62 116 THR A O 1
ATOM 901 N N . VAL A 1 117 ? 8.003 -2.961 4.997 1.00 90.44 117 VAL A N 1
ATOM 902 C CA . VAL A 1 117 ? 6.617 -2.988 4.507 1.00 90.44 117 VAL A CA 1
ATOM 903 C C . VAL A 1 117 ? 5.646 -3.026 5.687 1.00 90.44 117 VAL A C 1
ATOM 905 O O . VAL A 1 117 ? 4.629 -2.336 5.659 1.00 90.44 117 VAL A O 1
ATOM 908 N N . ARG A 1 118 ? 5.978 -3.769 6.754 1.00 92.44 118 ARG A N 1
ATOM 909 C CA . ARG A 1 118 ? 5.149 -3.827 7.965 1.00 92.44 118 ARG A CA 1
ATOM 910 C C . ARG A 1 118 ? 5.006 -2.464 8.641 1.00 92.44 118 ARG A C 1
ATOM 912 O O . ARG A 1 118 ? 3.886 -2.070 8.965 1.00 92.44 118 ARG A O 1
ATOM 919 N N . THR A 1 119 ? 6.113 -1.744 8.830 1.00 91.00 119 THR A N 1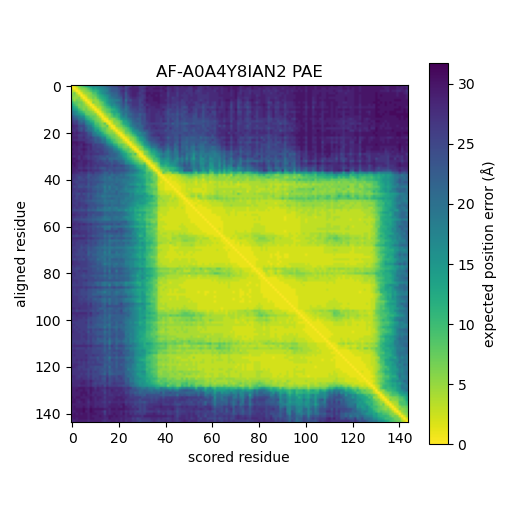
ATOM 920 C CA . THR A 1 119 ? 6.111 -0.428 9.490 1.00 91.00 119 THR A CA 1
ATOM 921 C C . THR A 1 119 ? 5.372 0.618 8.663 1.00 91.00 119 THR A C 1
ATOM 923 O O . THR A 1 119 ? 4.541 1.342 9.207 1.00 91.00 119 THR A O 1
ATOM 926 N N . VAL A 1 120 ? 5.589 0.651 7.344 1.00 89.88 120 VAL A N 1
ATOM 927 C CA . VAL A 1 120 ? 4.870 1.570 6.448 1.00 89.88 120 VAL A CA 1
ATOM 928 C C . VAL A 1 120 ? 3.378 1.248 6.411 1.00 89.88 120 VAL A C 1
ATOM 930 O O . VAL A 1 120 ? 2.560 2.157 6.508 1.00 89.88 120 VAL A O 1
ATOM 933 N N . ALA A 1 121 ? 3.000 -0.030 6.309 1.00 90.50 121 ALA A N 1
ATOM 934 C CA . ALA A 1 121 ? 1.595 -0.429 6.308 1.00 90.50 121 ALA A CA 1
ATOM 935 C C . ALA A 1 121 ? 0.894 -0.077 7.629 1.00 90.50 121 ALA A C 1
ATOM 937 O O . ALA A 1 121 ? -0.274 0.307 7.613 1.00 90.50 121 ALA A O 1
ATOM 938 N N . LEU A 1 122 ? 1.601 -0.173 8.761 1.00 91.06 122 LEU A N 1
ATOM 939 C CA . LEU A 1 122 ? 1.086 0.261 10.058 1.00 91.06 122 LEU A CA 1
ATOM 940 C C . LEU A 1 122 ? 0.906 1.783 10.117 1.00 91.06 122 LEU A C 1
ATOM 942 O O . LEU A 1 122 ? -0.153 2.238 10.530 1.00 91.06 122 LEU A O 1
ATOM 946 N N . GLY A 1 123 ? 1.886 2.562 9.650 1.00 88.00 123 GLY A N 1
ATOM 947 C CA . GLY A 1 123 ? 1.761 4.021 9.577 1.00 88.00 123 GLY A CA 1
ATOM 948 C C . GLY A 1 123 ? 0.603 4.458 8.677 1.00 88.00 123 GLY A C 1
ATOM 949 O O . GLY A 1 123 ? -0.230 5.265 9.077 1.00 88.00 123 GLY A O 1
ATOM 950 N N . ALA A 1 124 ? 0.485 3.847 7.497 1.00 88.31 124 ALA A N 1
ATOM 951 C CA . ALA A 1 124 ? -0.637 4.051 6.584 1.00 88.31 124 ALA A CA 1
ATOM 952 C C . ALA A 1 124 ? -1.990 3.692 7.225 1.00 88.31 124 ALA A C 1
ATOM 954 O O . ALA A 1 124 ? -2.977 4.392 7.013 1.00 88.31 124 ALA A O 1
ATOM 955 N N . TYR A 1 125 ? -2.045 2.622 8.024 1.00 88.75 125 TYR A N 1
ATOM 956 C CA . TYR A 1 125 ? -3.244 2.242 8.772 1.00 88.75 125 TYR A CA 1
ATOM 957 C C . TYR A 1 125 ? -3.632 3.307 9.805 1.00 88.75 125 TYR A C 1
ATOM 959 O O . TYR A 1 125 ? -4.789 3.720 9.819 1.00 88.75 125 TYR A O 1
ATOM 967 N N . SER A 1 126 ? -2.681 3.784 10.614 1.00 86.94 126 SER A N 1
ATOM 968 C CA . SER A 1 126 ? -2.934 4.828 11.616 1.00 86.94 126 SER A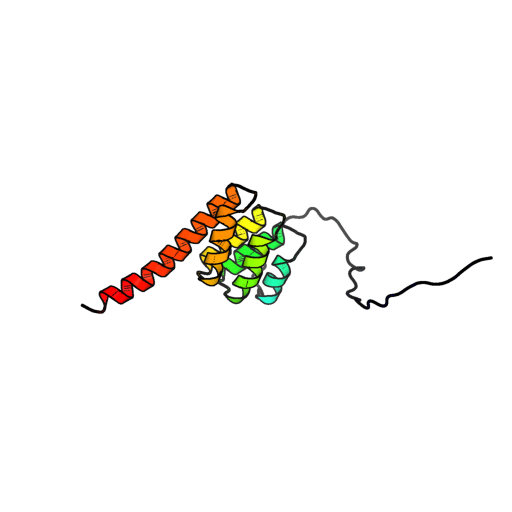 CA 1
ATOM 969 C C . SER A 1 126 ? -3.445 6.118 10.976 1.00 86.94 126 SER A C 1
ATOM 971 O O . SER A 1 126 ? -4.456 6.652 11.419 1.00 86.94 126 SER A O 1
ATOM 973 N N . VAL A 1 127 ? -2.830 6.563 9.873 1.00 86.06 127 VAL A N 1
ATOM 974 C CA . VAL A 1 127 ? -3.264 7.764 9.133 1.00 86.06 127 VAL A CA 1
ATOM 975 C C . VAL A 1 127 ? -4.705 7.630 8.632 1.00 86.06 127 VAL A C 1
ATOM 977 O O . VAL A 1 127 ? -5.491 8.574 8.730 1.00 86.06 127 VAL A O 1
ATOM 980 N N . LEU A 1 128 ? -5.084 6.458 8.114 1.00 82.62 128 LEU A N 1
ATOM 981 C CA . LEU A 1 128 ? -6.452 6.206 7.655 1.00 82.62 128 LEU A CA 1
ATOM 982 C C . LEU A 1 128 ? -7.461 6.124 8.808 1.00 82.62 128 LEU A C 1
ATOM 984 O O . LEU A 1 128 ? -8.600 6.572 8.651 1.00 82.62 128 LEU A O 1
ATOM 988 N N . GLU A 1 129 ? -7.074 5.563 9.956 1.00 81.50 129 GLU A N 1
ATOM 989 C CA . GLU A 1 129 ? -7.931 5.552 11.146 1.00 81.50 129 GLU A CA 1
ATOM 990 C C . GLU A 1 129 ? -8.121 6.958 11.723 1.00 81.50 129 GLU A C 1
ATOM 992 O O . GLU A 1 129 ? -9.255 7.346 12.005 1.00 81.50 129 GLU A O 1
ATOM 997 N N . GLU A 1 130 ? -7.058 7.757 11.815 1.00 70.50 130 GLU A N 1
ATOM 998 C CA . GLU A 1 130 ? -7.110 9.145 12.288 1.00 70.50 130 GLU A CA 1
ATOM 999 C C . GLU A 1 130 ? -7.919 10.050 11.346 1.00 70.50 130 GLU A C 1
ATOM 1001 O O . GLU A 1 130 ? -8.745 10.846 11.802 1.00 70.50 130 GLU A O 1
ATOM 1006 N N . SER A 1 131 ? -7.787 9.861 10.028 1.00 65.19 131 SER A N 1
ATOM 1007 C CA . SER A 1 131 ? -8.589 10.583 9.026 1.00 65.19 131 SER A CA 1
ATOM 1008 C C . SER A 1 131 ? -10.081 10.228 9.121 1.00 65.19 131 SER A C 1
ATOM 1010 O O . SER A 1 131 ? -10.956 11.076 8.945 1.00 65.19 131 SER A O 1
ATOM 1012 N N . GLY A 1 132 ? -10.406 8.979 9.475 1.00 55.78 132 GLY A N 1
ATOM 1013 C CA . GLY A 1 132 ? -11.772 8.576 9.815 1.00 55.78 132 GLY A CA 1
ATOM 1014 C C . GLY A 1 132 ? -12.256 9.133 11.162 1.00 55.78 132 GLY A C 1
ATOM 1015 O O . GLY A 1 132 ? -13.457 9.379 11.325 1.00 55.78 132 GLY A O 1
ATOM 1016 N N . ALA A 1 133 ? -11.343 9.347 12.113 1.00 49.62 133 ALA A N 1
ATOM 1017 C CA . ALA A 1 133 ? -11.639 9.839 13.454 1.00 49.62 133 ALA A CA 1
ATOM 1018 C C . ALA A 1 133 ? -12.018 11.328 13.464 1.00 49.62 133 ALA A C 1
ATOM 1020 O O . ALA A 1 133 ? -12.957 11.689 14.179 1.00 49.62 133 ALA A O 1
ATOM 1021 N N . GLN A 1 134 ? -11.390 12.161 12.623 1.00 48.41 134 GLN A N 1
ATOM 1022 C CA . GLN A 1 134 ? -11.723 13.590 12.488 1.00 48.41 134 GLN A CA 1
ATOM 1023 C C . GLN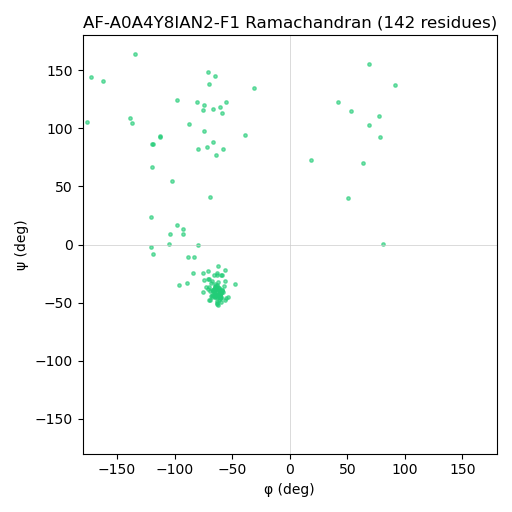 A 1 134 ? -13.192 13.817 12.079 1.00 48.41 134 GLN A C 1
ATOM 1025 O O . GLN A 1 134 ? -13.875 14.657 12.664 1.00 48.41 134 GLN A O 1
ATOM 1030 N N . LEU A 1 135 ? -13.729 12.998 11.164 1.00 46.50 135 LEU A N 1
ATOM 1031 C CA . LEU A 1 135 ? -15.148 13.041 10.774 1.00 46.50 135 LEU A CA 1
ATOM 1032 C C . LEU A 1 135 ? -16.098 12.588 11.897 1.00 46.50 135 LEU A C 1
ATOM 1034 O O . LEU A 1 135 ? -17.213 13.100 12.009 1.00 46.50 135 LEU A O 1
ATOM 1038 N N . SER A 1 136 ? -15.678 11.645 12.750 1.00 45.38 136 SER A N 1
ATOM 1039 C CA . SER A 1 136 ? -16.491 11.224 13.903 1.00 45.38 136 SER A CA 1
ATOM 1040 C C . SER A 1 136 ? -16.494 12.262 15.031 1.00 45.38 136 SER A C 1
ATOM 1042 O O . SER A 1 136 ? -17.491 12.392 15.742 1.00 45.38 136 SER A O 1
ATOM 1044 N N . LEU A 1 137 ? -15.395 13.014 15.169 1.00 47.22 137 LEU A N 1
ATOM 1045 C CA . LEU A 1 137 ? -15.231 14.049 16.185 1.00 47.22 137 LEU A CA 1
ATOM 1046 C C . LEU A 1 137 ? -16.035 15.308 15.8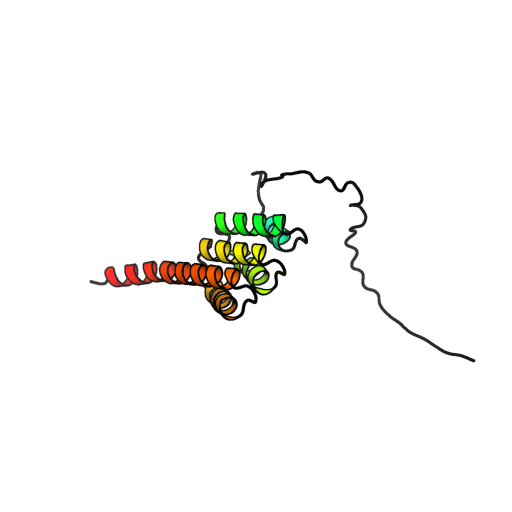30 1.00 47.22 137 LEU A C 1
ATOM 1048 O O . LEU A 1 137 ? -16.731 15.841 16.692 1.00 47.22 137 LEU A O 1
ATOM 1052 N N . LEU A 1 138 ? -16.050 15.715 14.552 1.00 51.12 138 LEU A N 1
ATOM 1053 C CA . LEU A 1 138 ? -16.903 16.814 14.080 1.00 51.12 138 LEU A CA 1
ATOM 1054 C C . LEU A 1 138 ? -18.400 16.525 14.276 1.00 51.12 138 LEU A C 1
ATOM 1056 O O . LEU A 1 138 ? -19.153 17.412 14.664 1.00 51.12 138 LEU A O 1
ATOM 1060 N N . ARG A 1 139 ? -18.843 15.276 14.084 1.00 52.66 139 ARG A N 1
ATOM 1061 C CA . ARG A 1 139 ? -20.263 14.909 14.232 1.00 52.66 139 ARG A CA 1
ATOM 1062 C C . ARG A 1 139 ? -20.757 14.927 15.687 1.00 52.66 139 ARG A C 1
ATOM 1064 O O . ARG A 1 139 ? -21.953 15.068 15.912 1.00 52.66 139 ARG A O 1
ATOM 1071 N N . LYS A 1 140 ? -19.858 14.792 16.669 1.00 54.09 140 LYS A N 1
ATOM 1072 C CA . LYS A 1 140 ? -20.195 14.841 18.105 1.00 54.09 140 LYS A CA 1
ATOM 1073 C C . LYS A 1 140 ? -20.258 16.268 18.664 1.00 54.09 140 LYS A C 1
ATOM 1075 O O . LYS A 1 140 ? -20.976 16.485 19.632 1.00 54.09 140 LYS A O 1
ATOM 1080 N N . ASN A 1 141 ? -19.560 17.226 18.049 1.00 52.53 141 ASN A N 1
ATOM 1081 C CA . ASN A 1 141 ? -19.531 18.622 18.504 1.00 52.53 141 ASN A CA 1
ATOM 1082 C C . ASN A 1 141 ? -20.652 19.509 17.933 1.00 52.53 141 ASN A C 1
ATOM 1084 O O . ASN A 1 141 ? -20.841 20.607 18.436 1.00 52.53 141 ASN A O 1
ATOM 1088 N N . SER A 1 142 ? -21.420 19.050 16.939 1.00 51.78 142 SER A N 1
ATOM 1089 C CA . SER A 1 142 ? -22.612 19.766 16.434 1.00 51.78 142 SER A CA 1
ATOM 1090 C C . SER A 1 142 ? -23.931 19.339 17.101 1.00 51.78 142 SER A C 1
ATOM 1092 O O . SER A 1 142 ? -24.999 19.645 16.583 1.00 51.78 142 SER A O 1
ATOM 1094 N N . LEU A 1 143 ? -23.877 18.603 18.218 1.00 51.28 143 LEU A N 1
ATOM 1095 C CA . LEU A 1 143 ? -25.050 18.148 18.987 1.00 51.28 143 LEU A CA 1
ATOM 1096 C C . LEU A 1 143 ? -25.053 18.665 20.440 1.00 51.28 143 LEU A C 1
ATOM 1098 O O . LEU A 1 143 ? -25.663 18.044 21.309 1.00 51.28 143 LEU A O 1
ATOM 1102 N N . LYS A 1 144 ? -24.369 19.777 20.718 1.00 48.03 144 LYS A N 1
ATOM 1103 C CA . LYS A 1 144 ? -24.475 20.501 21.990 1.00 48.03 144 LYS A CA 1
ATOM 1104 C C . LYS A 1 144 ? -24.913 21.932 21.757 1.00 48.03 144 LYS A C 1
ATOM 1106 O O . LYS A 1 144 ? -24.449 22.508 20.750 1.00 48.03 144 LYS A O 1
#

Radius of gyration: 21.21 Å; Cα contacts (8 Å, |Δi|>4): 142; chains: 1; b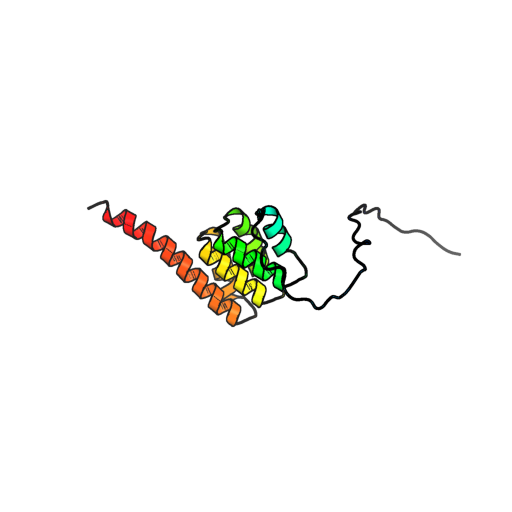ounding box: 45×73×54 Å

Solvent-accessible surface area (backbone atoms only — not comparable to full-atom values): 8589 Å² total; per-residue (Å²): 139,83,86,84,88,88,76,89,77,93,76,91,74,88,73,84,74,84,80,80,82,78,78,93,67,95,66,85,82,84,73,79,72,90,73,76,82,48,66,69,57,38,59,52,30,54,71,44,89,51,61,68,49,21,29,53,27,29,42,53,40,15,76,67,42,41,72,84,44,50,64,59,33,52,48,38,47,75,68,50,88,49,62,68,42,23,39,30,20,32,51,16,45,35,60,44,56,53,71,81,45,43,65,54,25,57,48,37,35,74,66,48,92,45,68,66,44,14,54,49,15,43,53,27,34,51,54,38,51,51,62,54,44,54,60,56,54,56,65,60,64,75,75,116